Protein AF-A0A6I3SPU0-F1 (afdb_monomer)

Radius of gyration: 18.73 Å; Cα contacts (8 Å, |Δi|>4): 37; chains: 1; bounding box: 48×16×50 Å

Organism: Heliobacterium mobile (NCBI:txid28064)

pLDDT: mean 91.03, std 7.17, range [57.91, 97.31]

Secondary structure (DSSP, 8-state):
-HHHHHHHHHHHHHHHHHHHHHHHHHHHHHHHHHHHHHHHHHHTT-PPPHHHHHHHHHHHHHHHHHHHHHHHHHHHHHT-

Solvent-accessible surface area (backbone atoms only — not comparable to full-atom values): 4307 Å² total; per-residue (Å²): 116,67,66,62,56,50,52,56,49,51,52,51,51,51,51,53,50,52,51,38,53,52,51,22,54,51,21,45,57,51,25,52,52,50,50,51,51,54,50,51,38,56,74,68,69,52,85,69,58,63,89,56,44,51,60,51,51,53,51,36,50,48,24,48,50,50,21,51,51,30,52,53,52,51,52,56,64,74,76,111

Foldseek 3Di:
DVVVVVVVVVVVLVVLLVVLVVLLVVLVVVLVVLVVVVVVCVVVVHDDPPVVVVVSVVSSVVSVVSNVVSVVVNVVSVVD

Sequence (80 aa):
MIDWLEERRQKRRAEVKSILIKEQAHSEKTADKIEEFLLRVNSAGIEVPSEIQDPINETLMFYKGSAEACRKDLKRINAH

Structure (mmCIF, N/CA/C/O backbone):
data_AF-A0A6I3SPU0-F1
#
_entry.id   AF-A0A6I3SPU0-F1
#
loop_
_atom_site.group_PDB
_atom_site.id
_atom_site.type_symbol
_atom_site.label_atom_id
_atom_site.label_alt_id
_atom_site.label_comp_id
_atom_site.label_asym_id
_atom_site.label_entity_id
_atom_site.label_seq_id
_atom_site.pdbx_PDB_ins_code
_atom_site.Cartn_x
_atom_site.Cartn_y
_atom_site.Cartn_z
_atom_site.occupancy
_atom_site.B_iso_or_equiv
_atom_site.auth_seq_id
_atom_site.auth_comp_id
_atom_site.auth_asym_id
_atom_site.auth_atom_id
_atom_site.pdbx_PDB_model_num
ATOM 1 N N . MET A 1 1 ? 28.401 -4.300 -28.646 1.00 63.03 1 MET A N 1
ATOM 2 C CA . MET A 1 1 ? 28.684 -3.429 -27.472 1.00 63.03 1 MET A CA 1
ATOM 3 C C . MET A 1 1 ? 27.467 -2.592 -27.077 1.00 63.03 1 MET A C 1
ATOM 5 O O . MET A 1 1 ? 27.221 -2.451 -25.887 1.00 63.03 1 MET A O 1
ATOM 9 N N . ILE A 1 2 ? 26.690 -2.089 -28.045 1.00 69.94 2 ILE A N 1
ATOM 10 C CA . ILE A 1 2 ? 25.429 -1.362 -27.810 1.00 69.94 2 ILE A CA 1
ATOM 11 C C . ILE A 1 2 ? 24.347 -2.295 -27.229 1.00 69.94 2 ILE A C 1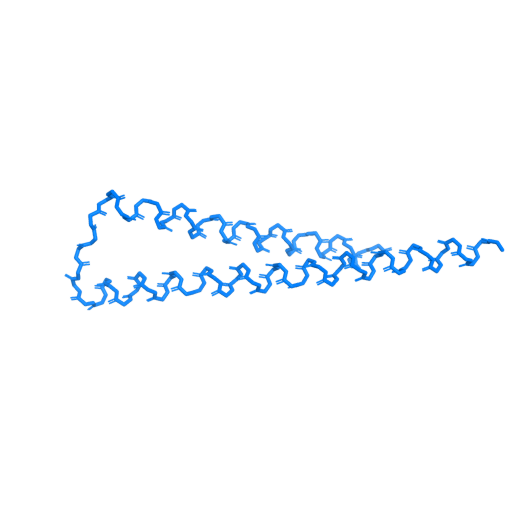
ATOM 13 O O . ILE A 1 2 ? 23.796 -1.983 -26.176 1.00 69.94 2 ILE A O 1
ATOM 17 N N . ASP A 1 3 ? 24.173 -3.494 -27.797 1.00 75.00 3 ASP A N 1
ATOM 18 C CA . ASP A 1 3 ? 23.137 -4.454 -27.364 1.00 75.00 3 ASP A CA 1
ATOM 19 C C . ASP A 1 3 ? 23.286 -4.898 -25.900 1.00 75.00 3 ASP A C 1
ATOM 21 O O . ASP A 1 3 ? 22.312 -5.002 -25.162 1.00 75.00 3 ASP A O 1
ATOM 25 N N . TRP A 1 4 ? 24.524 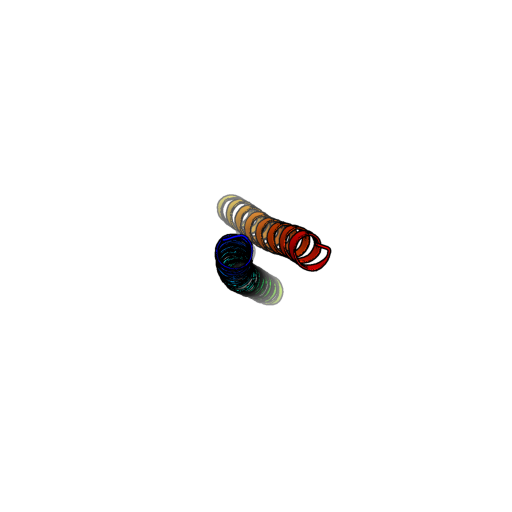-5.074 -25.425 1.00 81.25 4 TRP A N 1
ATOM 26 C CA . TRP A 1 4 ? 24.801 -5.450 -24.033 1.00 81.25 4 TRP A CA 1
ATOM 27 C C . TRP A 1 4 ? 24.426 -4.347 -23.029 1.00 81.25 4 TRP A C 1
ATOM 29 O O . TRP A 1 4 ? 23.937 -4.622 -21.930 1.00 81.25 4 TRP A O 1
ATOM 39 N N . LEU A 1 5 ? 24.639 -3.077 -23.393 1.00 82.69 5 LEU A N 1
ATOM 40 C CA . LEU A 1 5 ? 24.243 -1.941 -22.555 1.00 82.69 5 LEU A CA 1
ATOM 41 C C . LEU A 1 5 ? 22.722 -1.794 -22.502 1.00 82.69 5 LEU A C 1
ATOM 43 O O . LEU A 1 5 ? 22.175 -1.431 -21.456 1.00 82.69 5 LEU A O 1
ATOM 47 N N . GLU A 1 6 ? 22.049 -2.082 -23.610 1.00 84.56 6 GLU A N 1
ATOM 48 C CA . GLU A 1 6 ? 20.597 -2.034 -23.726 1.00 84.56 6 GLU A CA 1
ATOM 49 C C . GLU A 1 6 ? 19.936 -3.169 -22.934 1.00 84.56 6 GLU A C 1
ATOM 51 O O . GLU A 1 6 ? 19.063 -2.910 -22.103 1.00 84.56 6 GLU A O 1
ATOM 56 N N . GLU A 1 7 ? 20.459 -4.392 -23.038 1.00 84.19 7 GLU A N 1
ATOM 57 C CA . GLU A 1 7 ? 20.016 -5.545 -22.249 1.00 84.19 7 GLU A CA 1
ATOM 58 C C . GLU A 1 7 ? 20.195 -5.300 -20.737 1.00 84.19 7 GLU A C 1
ATOM 60 O O . GLU A 1 7 ? 19.307 -5.569 -19.923 1.00 84.19 7 GLU A O 1
ATOM 65 N N . ARG A 1 8 ? 21.317 -4.688 -20.332 1.00 87.44 8 ARG A N 1
ATOM 66 C CA . ARG A 1 8 ? 21.569 -4.312 -18.931 1.00 87.44 8 ARG A CA 1
ATOM 67 C C . ARG A 1 8 ? 20.661 -3.178 -18.440 1.00 87.44 8 ARG A C 1
ATOM 69 O O . ARG A 1 8 ? 20.400 -3.071 -17.238 1.00 87.44 8 ARG A O 1
ATOM 76 N N . ARG A 1 9 ? 20.187 -2.293 -19.323 1.00 85.75 9 ARG A N 1
ATOM 77 C CA . ARG A 1 9 ? 19.168 -1.281 -18.986 1.00 85.75 9 ARG A CA 1
ATOM 78 C C . ARG A 1 9 ? 17.794 -1.926 -18.826 1.00 85.75 9 ARG A C 1
ATOM 80 O O . ARG A 1 9 ? 17.114 -1.618 -17.850 1.00 85.75 9 ARG A O 1
ATOM 87 N N . GLN A 1 10 ? 17.423 -2.846 -19.714 1.00 86.19 10 GLN A N 1
ATOM 88 C CA . GLN A 1 10 ? 16.159 -3.579 -19.635 1.00 86.19 10 GLN A CA 1
ATOM 89 C C . GLN A 1 10 ? 16.069 -4.434 -18.365 1.00 86.19 10 GLN A C 1
ATOM 91 O O . GLN A 1 10 ? 15.065 -4.346 -17.659 1.00 86.19 10 GLN A O 1
ATOM 96 N N . LYS A 1 11 ? 17.134 -5.168 -18.000 1.00 90.00 11 LYS A N 1
ATOM 97 C CA . LYS A 1 11 ? 17.180 -5.946 -16.745 1.0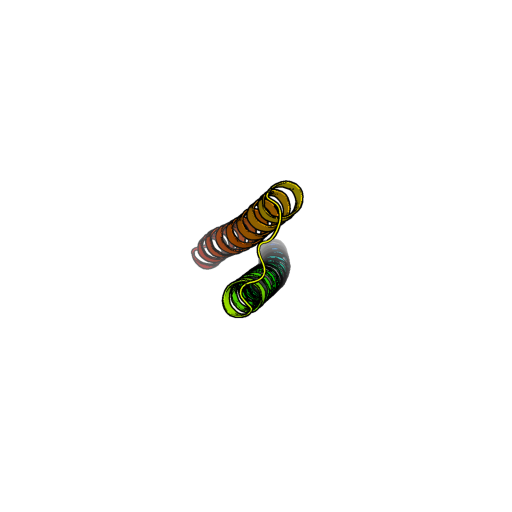0 90.00 11 LYS A CA 1
ATOM 98 C C . LYS A 1 11 ? 16.959 -5.069 -15.512 1.00 90.00 11 LYS A C 1
ATOM 100 O O . LYS A 1 11 ? 16.078 -5.358 -14.712 1.00 90.00 11 LYS A O 1
ATOM 105 N N . ARG A 1 12 ? 17.661 -3.933 -15.416 1.00 87.81 12 ARG A N 1
ATOM 106 C CA . ARG A 1 12 ? 17.473 -2.980 -14.306 1.00 87.81 12 ARG A CA 1
ATOM 107 C C . ARG A 1 12 ? 16.064 -2.392 -14.261 1.00 87.81 12 ARG A C 1
ATOM 109 O O . ARG A 1 12 ? 15.490 -2.277 -13.184 1.00 87.81 12 ARG A O 1
ATOM 116 N N . ARG A 1 13 ? 15.476 -2.040 -15.411 1.00 88.31 13 ARG A N 1
ATOM 117 C CA . ARG A 1 13 ? 14.080 -1.566 -15.469 1.00 88.31 13 ARG A CA 1
ATOM 118 C C . ARG A 1 13 ? 13.105 -2.640 -14.981 1.00 88.31 13 ARG A C 1
ATOM 120 O O . ARG A 1 13 ? 12.190 -2.317 -14.230 1.00 88.31 13 ARG A O 1
ATOM 127 N N . ALA A 1 14 ? 13.310 -3.898 -15.369 1.00 90.06 14 ALA A N 1
ATOM 128 C CA . ALA A 1 14 ? 12.483 -5.016 -14.925 1.00 90.06 14 ALA A CA 1
ATOM 129 C C . ALA A 1 14 ? 12.611 -5.273 -13.413 1.00 90.06 14 ALA A C 1
ATOM 131 O O . ALA A 1 14 ? 11.599 -5.473 -12.743 1.00 90.06 14 ALA A O 1
ATOM 132 N N . GLU A 1 15 ? 13.825 -5.204 -12.862 1.00 92.88 15 GLU A N 1
ATOM 133 C CA . GLU A 1 15 ? 14.077 -5.314 -11.418 1.00 92.88 15 GLU A CA 1
ATOM 134 C C . GLU A 1 15 ? 13.368 -4.202 -10.635 1.00 92.88 15 GLU A C 1
ATOM 136 O O . GLU A 1 15 ? 12.603 -4.492 -9.716 1.00 92.88 15 GLU A O 1
ATOM 141 N N . VAL A 1 16 ? 13.542 -2.939 -11.043 1.00 91.44 16 VAL A N 1
ATOM 142 C CA . VAL A 1 16 ? 12.880 -1.787 -10.405 1.00 91.44 16 VAL A CA 1
ATOM 143 C C . VAL A 1 16 ? 11.359 -1.919 -10.487 1.00 91.44 16 VAL A C 1
ATOM 145 O O . VAL A 1 16 ? 10.665 -1.729 -9.490 1.00 91.44 16 VAL A O 1
ATOM 148 N N . LYS A 1 17 ? 10.829 -2.308 -11.651 1.00 93.06 17 LYS A N 1
ATOM 149 C CA . LYS A 1 17 ? 9.393 -2.543 -11.838 1.00 93.06 17 LYS A CA 1
ATOM 150 C C . LYS A 1 17 ? 8.871 -3.638 -10.904 1.00 93.06 17 LYS A C 1
ATOM 152 O O . LYS A 1 17 ? 7.812 -3.470 -10.309 1.00 93.06 17 LYS A O 1
ATOM 157 N N . SER A 1 18 ? 9.613 -4.734 -10.746 1.00 94.50 18 SER A N 1
ATOM 158 C CA . SER A 1 18 ? 9.258 -5.830 -9.835 1.00 94.50 18 SER A CA 1
ATOM 159 C C . SER A 1 18 ? 9.199 -5.371 -8.376 1.00 94.50 18 SER A C 1
ATOM 161 O O . SER A 1 18 ? 8.246 -5.698 -7.670 1.00 94.50 18 SER A O 1
ATOM 163 N N . ILE A 1 19 ? 10.175 -4.569 -7.937 1.00 94.56 19 ILE A N 1
ATOM 164 C CA . ILE A 1 19 ? 10.206 -4.001 -6.581 1.00 94.56 19 ILE A CA 1
ATOM 165 C C . ILE A 1 19 ? 8.994 -3.094 -6.354 1.00 94.56 19 ILE A C 1
ATOM 167 O O . ILE A 1 19 ? 8.257 -3.296 -5.393 1.00 94.56 19 ILE A O 1
ATOM 171 N N . LEU A 1 20 ? 8.729 -2.159 -7.269 1.00 93.75 20 LEU A N 1
ATOM 172 C CA . LEU A 1 20 ? 7.607 -1.226 -7.142 1.00 93.75 20 LEU A CA 1
ATOM 173 C C . LEU A 1 20 ? 6.245 -1.928 -7.125 1.00 93.75 20 LEU A C 1
ATOM 175 O O . LEU A 1 20 ? 5.369 -1.525 -6.371 1.00 93.75 20 LEU A O 1
ATOM 179 N N . ILE A 1 21 ? 6.059 -2.991 -7.916 1.00 94.62 21 ILE A N 1
ATOM 180 C CA . ILE A 1 21 ? 4.818 -3.783 -7.891 1.00 94.62 21 ILE A CA 1
ATOM 181 C C . ILE A 1 21 ? 4.624 -4.444 -6.523 1.00 94.62 21 ILE A C 1
ATOM 183 O O . ILE A 1 21 ? 3.518 -4.428 -5.984 1.00 94.62 21 ILE A O 1
ATOM 187 N N . LYS A 1 22 ? 5.689 -5.023 -5.954 1.00 96.50 22 LYS A N 1
ATOM 188 C CA . LYS A 1 22 ? 5.628 -5.660 -4.631 1.00 96.50 22 LYS A CA 1
ATOM 189 C C . LYS A 1 22 ? 5.312 -4.646 -3.535 1.00 96.50 22 LYS A C 1
ATOM 191 O O . LYS A 1 22 ? 4.424 -4.906 -2.729 1.00 96.50 22 LYS A O 1
ATOM 196 N N . GLU A 1 23 ? 5.990 -3.501 -3.540 1.00 94.56 23 GLU A N 1
ATOM 197 C CA . GLU A 1 23 ? 5.774 -2.434 -2.555 1.00 94.56 23 GLU A CA 1
ATOM 198 C C . GLU A 1 23 ? 4.389 -1.798 -2.673 1.00 94.56 23 GLU A C 1
ATOM 200 O O . GLU A 1 23 ? 3.725 -1.573 -1.659 1.00 94.56 23 GLU A O 1
ATOM 205 N N . GLN A 1 24 ? 3.902 -1.584 -3.899 1.00 96.00 24 GLN A N 1
ATOM 206 C CA . GLN A 1 24 ? 2.538 -1.119 -4.132 1.00 96.00 24 GLN A CA 1
ATOM 207 C C . GLN A 1 24 ? 1.525 -2.095 -3.525 1.00 96.00 24 GLN A C 1
ATOM 209 O O . GLN A 1 24 ? 0.693 -1.688 -2.718 1.00 96.00 24 GLN A O 1
ATOM 214 N N . ALA A 1 25 ? 1.614 -3.382 -3.879 1.00 95.69 25 ALA A N 1
ATOM 215 C CA . ALA A 1 25 ? 0.673 -4.396 -3.409 1.00 95.69 25 ALA A CA 1
ATOM 216 C C . ALA A 1 25 ? 0.735 -4.576 -1.883 1.00 95.69 25 ALA A C 1
ATOM 218 O O . ALA A 1 25 ? -0.291 -4.772 -1.231 1.00 95.69 25 ALA A O 1
ATOM 219 N N . HIS A 1 26 ? 1.934 -4.499 -1.301 1.00 97.12 26 HIS A N 1
ATOM 220 C CA . HIS A 1 26 ? 2.115 -4.541 0.145 1.00 97.12 26 HIS A CA 1
ATOM 221 C C . HIS A 1 26 ? 1.473 -3.335 0.841 1.00 97.12 26 HIS A C 1
ATOM 223 O O . HIS A 1 26 ? 0.754 -3.512 1.827 1.00 97.12 26 HIS A O 1
ATOM 229 N N . SER A 1 27 ? 1.696 -2.131 0.313 1.00 95.75 27 SER A N 1
ATOM 230 C CA . SER A 1 27 ? 1.150 -0.896 0.875 1.00 95.75 27 SER A CA 1
ATOM 231 C C . SER A 1 27 ? -0.377 -0.861 0.786 1.00 95.75 27 SER A C 1
ATOM 233 O O . SER A 1 27 ? -1.029 -0.576 1.785 1.00 95.75 27 SER A O 1
ATOM 235 N N . GLU A 1 28 ? -0.956 -1.238 -0.360 1.00 96.31 28 GLU A N 1
ATOM 236 C CA . GLU A 1 28 ? -2.414 -1.338 -0.546 1.00 96.31 28 GLU A CA 1
ATOM 237 C C . GLU A 1 28 ? -3.028 -2.324 0.445 1.00 96.31 28 GLU A C 1
ATOM 239 O O . GLU A 1 28 ? -3.894 -1.958 1.232 1.00 96.31 28 GLU A O 1
ATOM 244 N N . LYS A 1 29 ? -2.490 -3.547 0.508 1.00 97.25 29 LYS A N 1
ATOM 245 C CA . LYS A 1 29 ? -2.985 -4.576 1.429 1.00 97.25 29 LYS A CA 1
ATOM 246 C C . LYS A 1 29 ? -2.896 -4.150 2.895 1.00 97.25 29 LYS A C 1
ATOM 248 O O . LYS A 1 29 ? -3.688 -4.604 3.719 1.00 97.25 29 LYS A O 1
ATOM 253 N N . THR A 1 30 ? -1.892 -3.354 3.250 1.00 96.06 30 THR A N 1
ATOM 254 C CA . THR A 1 30 ? -1.718 -2.874 4.624 1.00 96.06 30 THR A CA 1
ATOM 255 C C . THR A 1 30 ? -2.698 -1.749 4.936 1.00 96.06 30 THR A C 1
ATOM 257 O O . THR A 1 30 ? -3.327 -1.792 5.991 1.00 96.06 30 THR A O 1
ATOM 260 N N . ALA A 1 31 ? -2.904 -0.813 4.005 1.00 96.75 31 ALA A N 1
ATOM 261 C CA . ALA A 1 31 ? -3.943 0.206 4.116 1.00 96.75 31 ALA A CA 1
ATOM 262 C C . ALA A 1 31 ? -5.336 -0.428 4.268 1.00 96.75 31 ALA A C 1
ATOM 264 O O . ALA A 1 31 ? -6.035 -0.107 5.225 1.00 96.75 31 ALA A O 1
ATOM 265 N N . ASP A 1 32 ? -5.687 -1.397 3.418 1.00 96.69 32 ASP A N 1
ATOM 266 C CA . ASP A 1 32 ? -6.986 -2.085 3.453 1.00 96.69 32 ASP A CA 1
ATOM 267 C C . ASP A 1 32 ? -7.245 -2.761 4.808 1.00 96.69 32 ASP A C 1
ATOM 269 O O . ASP A 1 32 ? -8.339 -2.681 5.361 1.00 96.69 32 ASP A O 1
ATOM 273 N N . LYS A 1 33 ? -6.222 -3.398 5.395 1.00 96.81 33 LYS A N 1
ATOM 274 C CA . LYS A 1 33 ? -6.331 -4.017 6.727 1.00 96.81 33 LYS A CA 1
ATOM 275 C C . LYS A 1 33 ? -6.573 -2.995 7.834 1.00 96.81 33 LYS A C 1
ATOM 277 O O . LY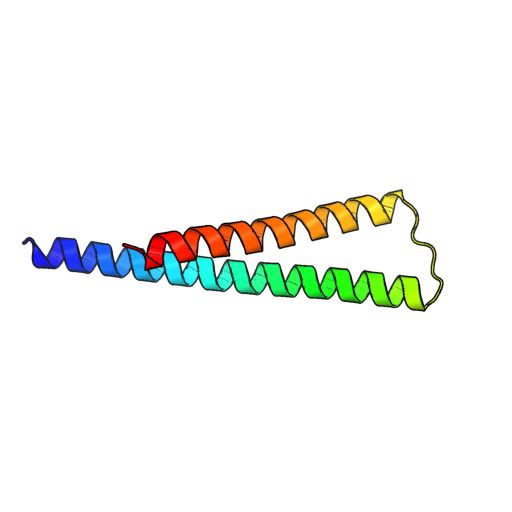S A 1 33 ? -7.306 -3.291 8.775 1.00 96.81 33 LYS A O 1
ATOM 282 N N . ILE A 1 34 ? -5.926 -1.832 7.756 1.00 94.81 34 ILE A N 1
ATOM 283 C CA . ILE A 1 34 ? -6.116 -0.758 8.735 1.00 94.81 34 ILE A CA 1
ATOM 284 C C . ILE A 1 34 ? -7.533 -0.193 8.606 1.00 94.81 34 ILE A C 1
ATOM 286 O O . ILE A 1 34 ? -8.211 -0.025 9.617 1.00 94.81 34 ILE A O 1
ATOM 290 N N . GLU A 1 35 ? -8.015 0.034 7.383 1.00 94.88 35 GLU A N 1
ATOM 291 C CA . GLU A 1 35 ? -9.396 0.468 7.148 1.00 94.88 35 GLU A CA 1
ATOM 292 C C . GLU A 1 35 ? -10.408 -0.547 7.663 1.00 94.88 35 GLU A C 1
ATOM 294 O O . GLU A 1 35 ? -11.356 -0.174 8.348 1.00 94.88 35 GLU A O 1
ATOM 299 N N . GLU A 1 36 ? -10.194 -1.833 7.385 1.00 95.69 36 GLU A N 1
ATOM 300 C CA . GLU A 1 36 ? -11.068 -2.897 7.862 1.00 95.69 36 GLU A CA 1
ATOM 301 C C . GLU A 1 36 ? -11.095 -2.953 9.395 1.00 95.69 36 GLU A C 1
ATOM 303 O O . GLU A 1 36 ? -12.162 -3.099 9.993 1.00 95.69 36 GLU A O 1
ATOM 308 N N . PHE A 1 37 ? -9.940 -2.797 10.047 1.00 93.19 37 PHE A N 1
ATOM 309 C CA . PHE A 1 37 ? -9.862 -2.704 11.501 1.00 93.19 37 PHE A CA 1
ATOM 310 C C . PHE A 1 37 ? -10.672 -1.515 12.033 1.00 93.19 37 PHE A C 1
ATOM 312 O O . PHE A 1 37 ? -11.530 -1.705 12.896 1.00 93.19 37 PHE A O 1
ATOM 319 N N . LEU A 1 38 ? -10.458 -0.315 11.485 1.00 91.56 38 LEU A N 1
ATOM 320 C CA . LEU A 1 38 ? -11.184 0.894 11.883 1.00 91.56 38 LEU A CA 1
ATOM 321 C C . LEU A 1 38 ? -12.696 0.750 11.663 1.00 91.56 38 LEU A C 1
ATOM 323 O O . LEU A 1 38 ? -13.486 1.109 12.532 1.00 91.56 38 LEU A O 1
ATOM 327 N N . LEU A 1 39 ? -13.109 0.170 10.534 1.00 92.88 39 LEU A N 1
ATOM 328 C CA . LEU A 1 39 ? -14.513 -0.107 10.229 1.00 92.88 39 LEU A CA 1
ATOM 329 C C . LEU A 1 39 ? -15.137 -1.062 11.246 1.00 92.88 39 LEU A C 1
ATOM 331 O O . LEU A 1 39 ? -16.237 -0.798 11.727 1.00 92.88 39 LEU A O 1
ATOM 335 N N . ARG A 1 40 ? -14.442 -2.148 11.607 1.00 93.94 40 ARG A N 1
ATOM 336 C CA . ARG A 1 40 ? -14.926 -3.113 12.606 1.00 93.94 40 ARG A CA 1
ATOM 337 C C . ARG A 1 40 ? -15.102 -2.460 13.972 1.00 93.94 40 ARG A C 1
ATOM 339 O O . ARG A 1 40 ? -16.142 -2.643 14.597 1.00 93.94 40 ARG A O 1
ATOM 346 N N . VAL A 1 41 ? -14.122 -1.675 14.405 1.00 92.25 41 VAL A N 1
ATOM 347 C CA . VAL A 1 41 ? -14.152 -0.956 15.684 1.00 92.25 41 VAL A CA 1
ATOM 348 C C . VAL A 1 41 ? -15.310 0.046 15.727 1.00 92.25 41 VAL A C 1
ATOM 350 O O . VAL A 1 41 ? -16.123 -0.003 16.650 1.00 92.25 41 VAL A O 1
ATOM 353 N N . ASN A 1 42 ? -15.471 0.852 14.674 1.00 89.31 42 ASN A N 1
ATOM 354 C CA . ASN A 1 42 ? -16.592 1.785 14.544 1.00 89.31 42 ASN A CA 1
ATOM 355 C C . ASN A 1 42 ? -17.945 1.057 14.527 1.00 89.31 42 ASN A C 1
ATOM 357 O O . ASN A 1 42 ? -18.887 1.481 15.191 1.00 89.31 42 ASN A O 1
ATOM 361 N N . SER A 1 43 ? -18.047 -0.067 13.808 1.00 91.75 43 SER A N 1
ATOM 362 C CA . SER A 1 43 ? -19.279 -0.867 13.741 1.00 91.75 43 SER A CA 1
ATOM 363 C C . SER A 1 43 ? -19.649 -1.525 15.073 1.00 91.75 43 SER A C 1
ATOM 365 O O . SER A 1 43 ? -20.825 -1.753 15.339 1.00 91.75 43 SER A O 1
ATOM 367 N N . ALA A 1 44 ? -18.656 -1.797 15.923 1.00 93.31 44 ALA A N 1
ATOM 368 C CA . ALA A 1 44 ? -18.848 -2.332 17.265 1.00 93.31 44 ALA A CA 1
ATOM 369 C C . ALA A 1 44 ? -19.2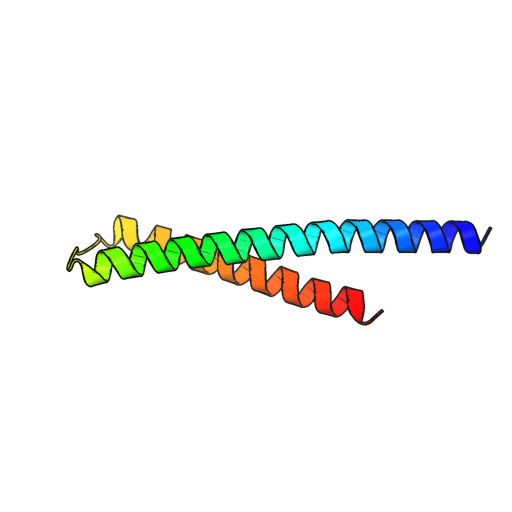24 -1.248 18.294 1.00 93.31 44 ALA A C 1
ATOM 371 O O . ALA A 1 44 ? -19.446 -1.578 19.457 1.00 93.31 44 ALA A O 1
ATOM 372 N N . GLY A 1 45 ? -19.287 0.029 17.890 1.00 90.38 45 GLY A N 1
ATOM 373 C CA . GLY A 1 45 ? -19.543 1.153 18.793 1.00 90.38 45 GLY A CA 1
ATOM 374 C C . GLY A 1 45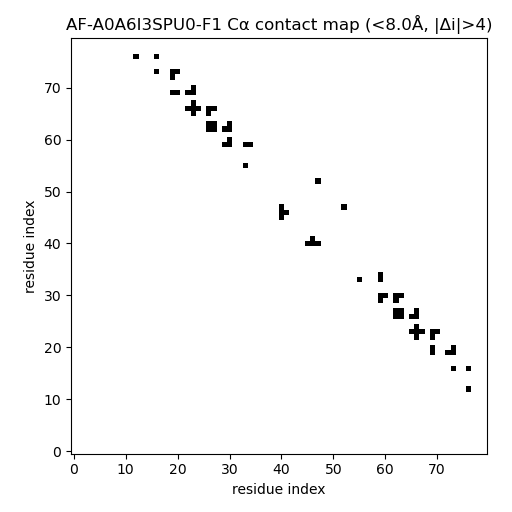 ? -18.404 1.402 19.784 1.00 90.38 45 GLY A C 1
ATOM 375 O O . GLY A 1 45 ? -18.638 1.946 20.858 1.00 90.38 45 GLY A O 1
ATOM 376 N N . ILE A 1 46 ? -17.185 0.960 19.456 1.00 90.38 46 ILE A N 1
ATOM 377 C CA . ILE A 1 46 ? -16.011 1.144 20.308 1.00 90.38 46 ILE A CA 1
ATOM 378 C C . ILE A 1 46 ? -15.395 2.501 19.976 1.00 90.38 46 ILE A C 1
ATOM 380 O O . ILE A 1 46 ? -14.873 2.702 18.879 1.00 90.38 46 ILE A O 1
ATOM 384 N N . GLU A 1 47 ? -15.426 3.421 20.935 1.00 85.50 47 GLU A N 1
ATOM 385 C CA . GLU A 1 47 ? -14.703 4.686 20.828 1.00 85.50 47 GLU A CA 1
ATOM 386 C C . GLU A 1 47 ? -13.207 4.443 21.046 1.00 85.50 47 GLU A C 1
ATOM 388 O O . GLU A 1 47 ? -12.772 4.001 22.112 1.00 85.50 47 GLU A O 1
ATOM 393 N N . VAL A 1 48 ? -12.412 4.707 20.009 1.00 86.19 48 VAL A N 1
ATOM 394 C CA . VAL A 1 48 ? -10.950 4.682 20.103 1.00 86.19 48 VAL A CA 1
ATOM 395 C C . VAL A 1 48 ? -10.487 6.042 20.614 1.00 86.19 48 VAL A C 1
ATOM 397 O O . VAL A 1 48 ? -10.836 7.050 20.001 1.00 86.19 48 VAL A O 1
ATOM 400 N N . PRO A 1 49 ? -9.687 6.100 21.691 1.00 92.19 49 PRO A N 1
ATOM 401 C CA . PRO A 1 49 ? -9.083 7.349 22.139 1.00 92.19 49 PRO A CA 1
ATOM 402 C C . PRO A 1 49 ? -8.265 8.008 21.023 1.00 92.19 49 PRO A C 1
ATOM 404 O O . PRO A 1 49 ? -7.571 7.315 20.270 1.00 92.19 49 PRO A O 1
ATOM 407 N N . SER A 1 50 ? -8.304 9.339 20.934 1.00 89.88 50 SER A N 1
ATOM 408 C CA . SER A 1 50 ? -7.580 10.109 19.910 1.00 89.88 50 SER A CA 1
ATOM 409 C C . SER A 1 50 ? -6.080 9.810 19.900 1.00 89.88 50 SER A C 1
ATOM 411 O O . SER A 1 50 ? -5.477 9.716 18.837 1.00 89.88 50 SER A O 1
ATOM 413 N N . GLU A 1 51 ? -5.492 9.536 21.067 1.00 93.50 51 GLU A N 1
ATOM 414 C CA . GLU A 1 51 ? -4.075 9.191 21.223 1.00 93.50 51 GLU A CA 1
ATOM 415 C C . GLU A 1 51 ? -3.683 7.910 20.474 1.00 93.50 51 GLU A C 1
ATOM 417 O O . GLU A 1 51 ? -2.510 7.706 20.165 1.00 93.50 51 GLU A O 1
ATOM 422 N N . ILE A 1 52 ? -4.653 7.036 20.194 1.00 91.00 52 ILE A N 1
ATOM 423 C CA . ILE A 1 52 ? -4.472 5.805 19.420 1.00 91.00 52 ILE A CA 1
ATOM 424 C C . ILE A 1 52 ? -4.986 5.997 17.989 1.00 91.00 52 ILE A C 1
ATOM 426 O O . ILE A 1 52 ? -4.367 5.517 17.038 1.00 91.00 52 ILE A O 1
ATOM 430 N N . GLN A 1 53 ? -6.103 6.707 17.821 1.00 90.94 53 GLN A N 1
ATOM 431 C CA . GLN A 1 53 ? -6.729 6.917 16.521 1.00 90.94 53 GLN A 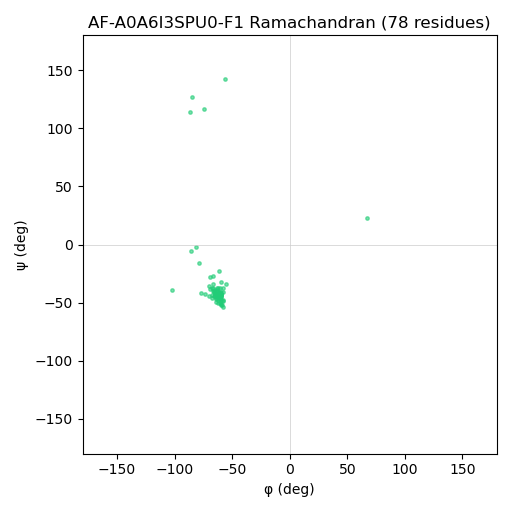CA 1
ATOM 432 C C . GLN A 1 53 ? -5.855 7.754 15.577 1.00 90.94 53 GLN A C 1
ATOM 434 O O . GLN A 1 53 ? -5.740 7.403 14.401 1.00 90.94 53 GLN A O 1
ATOM 439 N N . ASP A 1 54 ? -5.203 8.804 16.075 1.00 92.94 54 ASP A N 1
ATOM 440 C CA . ASP A 1 54 ? -4.370 9.688 15.255 1.00 92.94 54 ASP A CA 1
ATOM 441 C C . ASP A 1 54 ? -3.155 8.949 14.660 1.00 92.94 54 ASP A C 1
ATOM 443 O O . ASP A 1 54 ? -3.018 8.949 13.433 1.00 92.94 54 ASP A O 1
ATOM 447 N N . PRO A 1 55 ? -2.346 8.194 15.437 1.00 95.25 55 PRO A N 1
ATOM 448 C CA . PRO A 1 55 ? -1.274 7.366 14.878 1.00 95.25 55 PRO A CA 1
ATOM 449 C C . PRO A 1 55 ? -1.750 6.329 13.855 1.00 95.25 55 PRO A C 1
ATOM 451 O O . PRO A 1 55 ? -1.065 6.063 12.862 1.00 95.25 55 PRO A O 1
ATOM 454 N N . ILE A 1 56 ? -2.922 5.722 14.073 1.00 93.56 56 ILE A N 1
ATOM 455 C CA . ILE A 1 56 ? -3.491 4.759 13.120 1.00 93.56 56 ILE A CA 1
ATOM 456 C C . ILE A 1 56 ? -3.859 5.468 11.812 1.00 93.56 56 ILE A C 1
ATOM 458 O O . ILE A 1 56 ? -3.543 4.963 10.732 1.00 93.56 56 ILE A O 1
ATOM 462 N N . ASN A 1 57 ? -4.481 6.645 11.894 1.00 93.81 57 ASN A N 1
ATOM 463 C CA . ASN A 1 57 ? -4.837 7.449 10.728 1.00 93.81 57 ASN A CA 1
ATOM 464 C C . ASN A 1 57 ? -3.595 7.927 9.965 1.00 93.81 57 ASN A C 1
ATOM 466 O O . ASN A 1 57 ? -3.562 7.838 8.737 1.00 93.81 57 ASN A O 1
ATOM 470 N N . GLU A 1 58 ? -2.554 8.378 10.664 1.00 96.06 58 GLU A N 1
ATOM 471 C CA . GLU A 1 58 ? -1.267 8.738 10.058 1.00 96.06 58 GLU A CA 1
ATOM 472 C C . GLU A 1 58 ? -0.643 7.545 9.326 1.00 96.06 58 GLU A C 1
ATOM 474 O O . GLU A 1 58 ? -0.218 7.665 8.174 1.00 96.06 58 GLU A O 1
ATOM 479 N N . THR A 1 59 ? -0.663 6.367 9.953 1.00 95.94 59 THR A N 1
ATOM 480 C CA . THR A 1 59 ? -0.159 5.123 9.357 1.00 95.94 59 THR A CA 1
ATOM 481 C C . THR A 1 59 ? -0.959 4.738 8.109 1.00 95.94 59 THR A C 1
ATOM 483 O O . THR A 1 59 ? -0.382 4.378 7.080 1.00 95.94 59 THR A O 1
ATOM 486 N N . LEU A 1 60 ? -2.289 4.860 8.152 1.00 96.31 60 LEU A N 1
ATOM 487 C CA . LEU A 1 60 ? -3.158 4.625 7.000 1.00 96.31 60 LEU A CA 1
ATOM 488 C C . LEU A 1 60 ? -2.822 5.572 5.840 1.00 96.31 60 LEU A C 1
ATOM 490 O O . LEU A 1 60 ? -2.678 5.135 4.695 1.00 96.31 60 LEU A O 1
ATOM 494 N N . MET A 1 61 ? -2.671 6.864 6.135 1.00 96.50 61 MET A N 1
ATOM 495 C CA . MET A 1 61 ? -2.322 7.882 5.143 1.00 96.50 61 MET A CA 1
ATOM 496 C C . MET A 1 61 ? -0.942 7.629 4.535 1.00 96.50 61 MET A C 1
ATOM 498 O O . MET A 1 61 ? -0.779 7.763 3.320 1.00 96.50 61 MET A O 1
ATOM 502 N N . PHE A 1 62 ? 0.025 7.188 5.340 1.00 97.31 62 PHE A N 1
ATOM 503 C CA . PHE A 1 62 ? 1.348 6.796 4.865 1.00 97.31 62 PHE A CA 1
ATOM 504 C C . PHE A 1 62 ? 1.275 5.650 3.847 1.00 97.31 62 PHE A C 1
ATOM 506 O O . PHE A 1 62 ? 1.796 5.780 2.737 1.00 97.31 62 PHE A O 1
ATOM 513 N N . TYR A 1 63 ? 0.592 4.548 4.175 1.00 97.06 63 TYR A N 1
ATOM 514 C CA . TYR A 1 63 ? 0.502 3.399 3.269 1.00 97.06 63 TYR A CA 1
ATOM 515 C C . TYR A 1 63 ? -0.285 3.716 1.993 1.00 97.06 63 TYR A C 1
ATOM 517 O O . TYR A 1 63 ? 0.126 3.310 0.904 1.00 97.06 63 TYR A O 1
ATOM 525 N N . LYS A 1 64 ? -1.357 4.511 2.085 1.00 96.69 64 LYS A N 1
ATOM 526 C CA . LYS A 1 64 ? -2.071 5.011 0.900 1.00 96.69 64 LYS A CA 1
ATOM 527 C C . LYS A 1 64 ? -1.180 5.880 0.013 1.00 96.69 64 LYS A C 1
ATOM 529 O O . LYS A 1 64 ? -1.143 5.678 -1.201 1.00 96.69 64 LYS A O 1
ATOM 534 N N . GLY A 1 65 ? -0.435 6.808 0.613 1.00 96.38 65 GLY A N 1
ATOM 535 C CA . GLY A 1 65 ? 0.508 7.669 -0.099 1.00 96.38 65 GLY A CA 1
ATOM 536 C C . GLY A 1 65 ? 1.628 6.874 -0.777 1.00 96.38 65 GLY A C 1
ATOM 537 O O . GLY A 1 65 ? 1.926 7.112 -1.948 1.00 96.38 65 GLY A O 1
ATOM 538 N N . SER A 1 66 ? 2.192 5.881 -0.083 1.00 95.25 66 SER A N 1
ATOM 539 C CA . SER A 1 66 ? 3.207 4.967 -0.625 1.00 95.25 66 SER A CA 1
ATOM 540 C C . SER A 1 66 ? 2.683 4.179 -1.831 1.00 95.25 66 SER A C 1
ATOM 542 O O . SER A 1 66 ? 3.321 4.147 -2.890 1.00 95.25 66 SER A O 1
ATOM 544 N N . ALA A 1 67 ? 1.478 3.608 -1.722 1.00 95.19 67 ALA A N 1
ATOM 545 C CA . ALA A 1 67 ? 0.831 2.902 -2.824 1.00 95.19 67 ALA A CA 1
ATOM 546 C C . ALA A 1 67 ? 0.620 3.816 -4.043 1.00 95.19 67 ALA A C 1
ATOM 548 O O . ALA A 1 67 ? 0.908 3.428 -5.179 1.00 95.19 67 ALA A O 1
ATOM 549 N N . GLU A 1 68 ? 0.159 5.050 -3.829 1.00 96.06 68 GLU A N 1
ATOM 550 C CA . GLU A 1 68 ? -0.045 6.015 -4.909 1.00 96.06 68 GLU A CA 1
ATOM 551 C C . GLU A 1 68 ? 1.274 6.448 -5.569 1.00 96.06 68 GLU A C 1
ATOM 553 O O . GLU A 1 68 ? 1.342 6.557 -6.799 1.00 96.06 68 GLU A O 1
ATOM 558 N N . ALA A 1 69 ? 2.332 6.657 -4.782 1.00 94.56 69 ALA A N 1
ATOM 559 C CA . ALA A 1 69 ? 3.667 6.956 -5.293 1.00 94.56 69 ALA A CA 1
ATOM 560 C C . ALA A 1 69 ? 4.181 5.817 -6.187 1.00 94.56 69 ALA A C 1
ATOM 562 O O . ALA A 1 69 ? 4.545 6.060 -7.341 1.00 94.56 69 ALA A O 1
ATOM 563 N N . CYS A 1 70 ? 4.079 4.566 -5.724 1.00 93.69 70 CYS A N 1
ATOM 564 C CA . CYS A 1 70 ? 4.458 3.396 -6.518 1.00 93.69 70 CYS A CA 1
ATOM 565 C C . CYS A 1 70 ? 3.645 3.299 -7.821 1.00 93.69 70 CYS A C 1
ATOM 567 O O . CYS A 1 70 ? 4.215 3.049 -8.884 1.00 93.69 70 CYS A O 1
ATOM 569 N N . ARG A 1 71 ? 2.329 3.575 -7.791 1.00 93.12 71 ARG A N 1
ATOM 570 C CA . ARG A 1 71 ? 1.490 3.632 -9.007 1.00 93.12 71 ARG A CA 1
ATOM 571 C C . ARG A 1 71 ? 1.979 4.696 -9.993 1.00 93.12 71 ARG A C 1
ATOM 573 O O . ARG A 1 71 ? 1.991 4.447 -11.201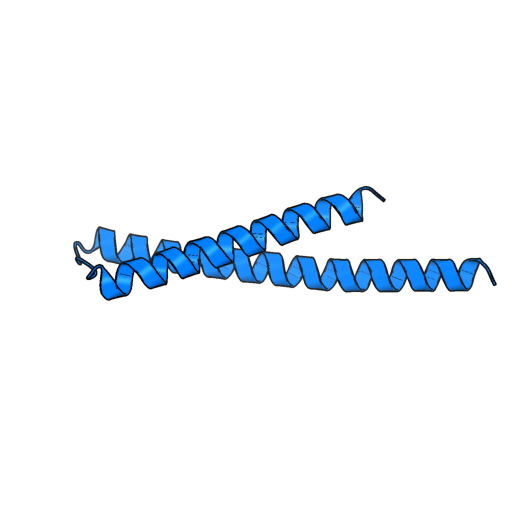 1.00 93.12 71 ARG A O 1
ATOM 580 N N . LYS A 1 72 ? 2.349 5.888 -9.511 1.00 95.12 72 LYS A N 1
ATOM 581 C CA . LYS A 1 72 ? 2.875 6.979 -10.353 1.00 95.12 72 LYS A CA 1
ATOM 582 C C . LYS A 1 72 ? 4.210 6.590 -10.985 1.00 95.12 72 LYS A C 1
ATOM 584 O O . LYS A 1 72 ? 4.384 6.788 -12.188 1.00 95.12 72 LYS A O 1
ATOM 589 N N . ASP A 1 73 ? 5.107 5.982 -10.219 1.00 92.81 73 ASP A N 1
ATOM 590 C CA . ASP A 1 73 ? 6.412 5.556 -10.724 1.00 92.81 73 ASP A CA 1
ATOM 591 C C . ASP A 1 73 ? 6.300 4.387 -11.709 1.00 92.81 73 ASP A C 1
ATOM 593 O O . ASP A 1 73 ? 6.943 4.403 -12.760 1.00 92.81 73 ASP A O 1
ATOM 597 N N . LEU A 1 74 ? 5.394 3.434 -11.476 1.00 92.06 74 LEU A N 1
ATOM 598 C CA . LEU A 1 74 ? 5.095 2.371 -12.439 1.00 92.06 74 LEU A CA 1
ATOM 599 C C . LEU A 1 74 ? 4.519 2.909 -13.751 1.00 92.06 74 LEU A C 1
ATOM 601 O O . LEU A 1 74 ? 4.900 2.437 -14.824 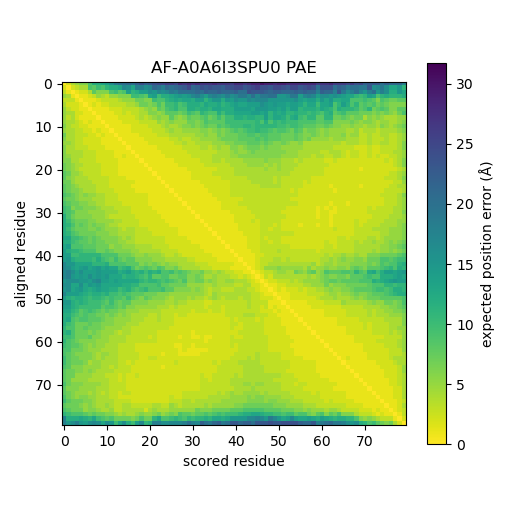1.00 92.06 74 LEU A O 1
ATOM 605 N N . LYS A 1 75 ? 3.636 3.916 -13.696 1.00 91.94 75 LYS A N 1
ATOM 606 C CA . LYS A 1 75 ? 3.133 4.593 -14.904 1.00 91.94 75 LYS A CA 1
ATOM 607 C C . LYS A 1 75 ? 4.268 5.244 -15.695 1.00 91.94 75 LYS A C 1
ATOM 609 O O . LYS A 1 75 ? 4.306 5.090 -16.911 1.00 91.94 75 LYS A O 1
ATOM 614 N N . ARG A 1 76 ? 5.207 5.916 -15.018 1.00 90.31 76 ARG A N 1
ATOM 615 C CA . ARG A 1 76 ? 6.388 6.529 -15.656 1.00 90.31 76 ARG A CA 1
ATOM 616 C C . ARG A 1 76 ? 7.296 5.490 -16.307 1.00 90.31 76 ARG A C 1
ATOM 618 O O . ARG A 1 76 ? 7.728 5.692 -17.435 1.00 90.31 76 ARG A O 1
ATOM 625 N N . ILE A 1 77 ? 7.553 4.371 -15.629 1.00 86.75 77 ILE A N 1
ATOM 626 C CA . ILE A 1 77 ? 8.401 3.292 -16.158 1.00 86.75 77 ILE A CA 1
ATOM 627 C C . ILE A 1 77 ? 7.760 2.611 -17.372 1.00 86.75 77 ILE A C 1
ATOM 629 O O . ILE A 1 77 ? 8.477 2.205 -18.274 1.00 86.75 77 ILE A O 1
ATOM 633 N N . ASN A 1 78 ? 6.431 2.486 -17.417 1.00 81.94 78 ASN A N 1
ATOM 634 C CA . ASN A 1 78 ? 5.735 1.867 -18.550 1.00 81.94 78 ASN A CA 1
ATOM 635 C C . ASN A 1 78 ? 5.580 2.794 -19.770 1.00 81.94 78 ASN A C 1
ATOM 637 O O . ASN A 1 78 ? 5.250 2.307 -20.846 1.00 81.94 78 ASN A O 1
ATOM 641 N N . ALA A 1 79 ? 5.776 4.107 -19.613 1.00 78.00 79 ALA A N 1
ATOM 642 C CA . ALA A 1 79 ? 5.659 5.084 -20.697 1.00 78.00 79 ALA A CA 1
ATOM 643 C C . ALA A 1 79 ? 6.955 5.260 -21.526 1.00 78.00 79 ALA A C 1
ATOM 645 O O . ALA A 1 79 ? 6.932 5.983 -22.521 1.00 78.00 79 ALA A O 1
ATOM 646 N N . HIS A 1 80 ? 8.069 4.626 -21.125 1.00 57.91 80 HIS A N 1
ATOM 647 C CA . HIS A 1 80 ? 9.425 4.797 -21.678 1.00 57.91 80 HIS A CA 1
ATOM 648 C C . HIS A 1 80 ? 10.153 3.469 -21.913 1.00 57.91 80 HIS A C 1
ATOM 650 O O . HIS A 1 80 ? 11.189 3.493 -22.620 1.00 57.91 80 HIS A O 1
#

Nearest PDB structures (foldseek):
  6c48-assembly1_A  TM=7.563E-01  e=5.003E-01  Homo sapiens
  7tkh-assembly1_6  TM=6.344E-01  e=3.631E+00  Saccharomyces cerevisiae
  6zw7-assembly1_A  TM=7.931E-01  e=7.510E+00  Nostoc punctiforme
  7aal-assembly1_B  TM=5.180E-01  e=2.978E+00  Homo sapiens
  8glv-assembly1_Eb  TM=4.705E-01  e=4.427E+00  Chlamydomonas reinhardtii

Mean predicted aligned error: 5.14 Å